Protein AF-A0A9E6W628-F1 (afdb_monomer)

Radius of gyration: 19.44 Å; Cα contacts (8 Å, |Δi|>4): 132; chains: 1; bounding box: 39×32×61 Å

Sequence (139 aa):
MAVALIAVSYHLQPGFYHWALGLFLYLLVLLVPYRIIPRLHVKGMKYLAEEKFELAFAEFEKSRLYFERNKNLDRFGFILLLNASPNNYRESSILNQAFIRLQQNKPEEARALCAFVLDTNPKSKIAHNGIAFIREEFR

Mean predicted aligned error: 8.56 Å

pLDDT: mean 83.72, std 12.39, range [52.66, 96.88]

Secondary structure (DSSP, 8-state):
-HHHHHHHHHHH--STTHHHHHHHHHHHHHHHHHHHHHHHHHHHHHHHHTT-HHHHHHHHHHHHHHHHHTHHHHHTHHHHS---SSS-HHHHHHHHHHHHHHHTT-HHHHHHHHHHHHHH-TT-HHHHHHHHHHHHH--

Structure (mmCIF, N/CA/C/O backbone):
data_AF-A0A9E6W628-F1
#
_entry.id   AF-A0A9E6W628-F1
#
loop_
_atom_site.group_PDB
_atom_site.id
_atom_site.type_symbol
_atom_site.label_atom_id
_atom_site.label_alt_id
_atom_site.label_comp_id
_atom_site.label_asym_id
_atom_site.label_entity_id
_atom_site.label_seq_id
_atom_site.pdbx_PDB_ins_code
_atom_site.Cartn_x
_atom_site.Cartn_y
_atom_site.Cartn_z
_atom_site.occupancy
_atom_site.B_iso_or_equiv
_atom_site.auth_seq_id
_atom_site.auth_comp_id
_atom_site.auth_asym_id
_atom_site.auth_atom_id
_atom_site.pdbx_PDB_model_num
ATOM 1 N N . MET A 1 1 ? 18.417 -12.599 -16.391 1.00 53.16 1 MET A N 1
ATOM 2 C CA . MET A 1 1 ? 17.222 -12.072 -17.095 1.00 53.16 1 MET A CA 1
ATOM 3 C C . MET A 1 1 ? 17.596 -11.224 -18.310 1.00 53.16 1 MET A C 1
ATOM 5 O O . MET A 1 1 ? 17.241 -11.619 -19.409 1.00 53.16 1 MET A O 1
ATOM 9 N N . ALA A 1 2 ? 18.370 -10.139 -18.155 1.00 52.66 2 ALA A N 1
ATOM 10 C CA . ALA A 1 2 ? 18.832 -9.314 -19.284 1.00 52.66 2 ALA A CA 1
ATOM 11 C C . ALA A 1 2 ? 19.631 -10.115 -20.335 1.00 52.66 2 ALA A C 1
ATOM 13 O O . ALA A 1 2 ? 19.361 -10.016 -21.524 1.00 52.66 2 ALA A O 1
ATOM 14 N N . VAL A 1 3 ? 20.525 -11.003 -19.886 1.00 57.78 3 VAL A N 1
ATOM 15 C CA . VAL A 1 3 ? 21.300 -11.901 -20.766 1.00 57.78 3 VAL A CA 1
ATOM 16 C C . VAL A 1 3 ? 20.401 -12.835 -21.586 1.00 57.78 3 VAL A C 1
ATOM 18 O O . VAL A 1 3 ? 20.695 -13.096 -22.743 1.00 57.78 3 VAL A O 1
ATOM 21 N N . ALA A 1 4 ? 19.275 -13.292 -21.027 1.00 60.47 4 ALA A N 1
ATOM 22 C CA . ALA A 1 4 ? 18.350 -14.189 -21.721 1.00 60.47 4 ALA A CA 1
ATOM 23 C C . ALA A 1 4 ? 17.542 -13.457 -22.804 1.00 60.47 4 ALA A C 1
ATOM 25 O O . ALA A 1 4 ? 17.357 -13.993 -23.888 1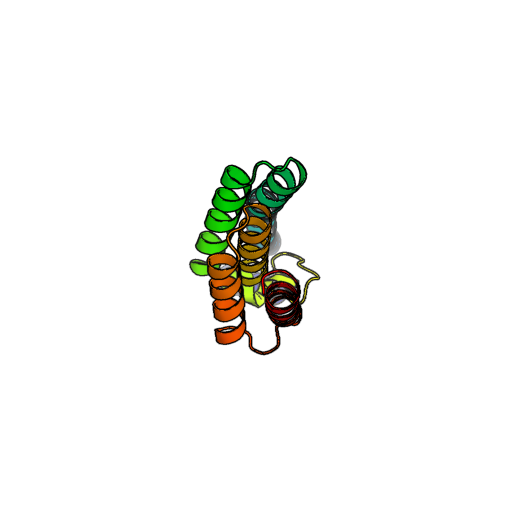.00 60.47 4 ALA A O 1
ATOM 26 N N . LEU A 1 5 ? 17.120 -12.212 -22.548 1.00 61.94 5 LEU A N 1
ATOM 27 C CA . LEU A 1 5 ? 16.452 -11.372 -23.551 1.00 61.94 5 LEU A CA 1
ATOM 28 C C . LEU A 1 5 ? 17.399 -10.971 -24.692 1.00 61.94 5 LEU A C 1
ATOM 30 O O . LEU A 1 5 ? 16.981 -10.948 -25.845 1.00 61.94 5 LEU A O 1
ATOM 34 N N . ILE A 1 6 ? 18.673 -10.717 -24.377 1.00 63.31 6 ILE A N 1
ATOM 35 C CA . ILE A 1 6 ? 19.725 -10.456 -25.372 1.00 63.31 6 ILE A CA 1
ATOM 36 C C . ILE A 1 6 ? 20.050 -11.731 -26.172 1.00 63.31 6 ILE A C 1
ATOM 38 O O . ILE A 1 6 ? 20.231 -11.664 -27.381 1.00 63.31 6 ILE A O 1
ATOM 42 N N . ALA A 1 7 ? 20.085 -12.903 -25.534 1.00 64.00 7 ALA A N 1
ATOM 43 C CA . ALA A 1 7 ? 20.333 -14.176 -26.216 1.00 64.00 7 ALA A CA 1
ATOM 44 C C . ALA A 1 7 ? 19.174 -14.586 -27.144 1.00 64.00 7 ALA A C 1
ATOM 46 O O . ALA A 1 7 ? 19.406 -15.057 -28.255 1.00 64.00 7 ALA A O 1
ATOM 47 N N . VAL A 1 8 ? 17.924 -14.363 -26.722 1.00 67.62 8 VAL A N 1
ATOM 48 C CA . VAL A 1 8 ? 16.734 -14.605 -27.554 1.00 67.62 8 VAL A CA 1
ATOM 49 C C . VAL A 1 8 ? 16.696 -13.644 -28.743 1.00 67.62 8 VAL A C 1
ATOM 51 O O . VAL A 1 8 ? 16.403 -14.078 -29.855 1.00 67.62 8 VAL A O 1
ATOM 54 N N . SER A 1 9 ? 17.046 -12.365 -28.553 1.00 62.38 9 SER A N 1
ATOM 55 C CA . SER A 1 9 ? 17.116 -11.415 -29.669 1.00 62.38 9 SER A CA 1
ATOM 56 C C . SER A 1 9 ? 18.221 -11.777 -30.666 1.00 62.38 9 SER A C 1
ATOM 58 O O . SER A 1 9 ? 17.990 -11.682 -31.867 1.00 62.38 9 SER A O 1
ATOM 60 N N . TYR A 1 10 ? 19.357 -12.302 -30.195 1.00 64.12 10 TYR A N 1
ATOM 61 C CA . TYR A 1 10 ? 20.426 -12.842 -31.046 1.00 64.12 10 TYR A CA 1
ATOM 62 C C . TYR A 1 10 ? 19.987 -14.026 -31.926 1.00 64.12 10 TYR A C 1
ATOM 64 O O . TYR A 1 10 ? 20.486 -14.170 -33.040 1.00 64.12 10 TYR A O 1
ATOM 72 N N . HIS A 1 11 ? 19.074 -14.878 -31.444 1.00 64.12 11 HIS A N 1
ATOM 73 C CA . HIS A 1 11 ? 18.607 -16.054 -32.190 1.00 64.12 11 HIS A CA 1
ATOM 74 C C . HIS A 1 11 ? 17.514 -15.752 -33.226 1.00 64.12 11 HIS A C 1
ATOM 76 O O . HIS A 1 11 ? 17.340 -16.536 -34.157 1.00 64.12 11 HIS A O 1
ATOM 82 N N . LEU A 1 12 ? 16.780 -14.643 -33.081 1.00 65.69 12 LEU A N 1
ATOM 83 C CA . LEU A 1 12 ? 15.660 -14.285 -33.959 1.00 65.69 12 LEU A CA 1
ATOM 84 C C . LEU A 1 12 ? 16.084 -13.492 -35.206 1.00 65.69 12 LEU A C 1
ATOM 86 O O . LEU A 1 12 ? 15.444 -13.649 -36.241 1.00 65.69 12 LEU A O 1
ATOM 90 N N . GLN A 1 13 ? 17.159 -12.697 -35.144 1.00 60.84 13 GLN A N 1
ATOM 91 C CA . GLN A 1 13 ? 17.784 -12.029 -36.295 1.00 60.84 13 GLN A CA 1
ATOM 92 C C . GLN A 1 13 ? 19.281 -11.773 -35.985 1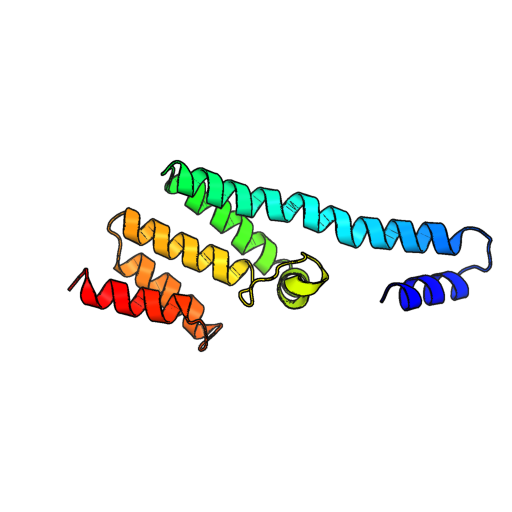.00 60.84 13 GLN A C 1
ATOM 94 O O . GLN A 1 13 ? 19.602 -11.259 -34.921 1.00 60.84 13 GLN A O 1
ATOM 99 N N . PRO A 1 14 ? 20.245 -12.098 -36.863 1.00 57.88 14 PRO A N 1
ATOM 100 C CA . PRO A 1 14 ? 21.654 -11.780 -36.638 1.00 57.88 14 PRO A CA 1
ATOM 101 C C . PRO A 1 14 ? 21.973 -10.411 -37.256 1.00 57.88 14 PRO A C 1
ATOM 103 O O . PRO A 1 14 ? 22.246 -10.293 -38.445 1.00 57.88 14 PRO A O 1
ATOM 106 N N . GLY A 1 15 ? 21.901 -9.347 -36.458 1.00 63.66 15 GLY A N 1
ATOM 107 C CA . GLY A 1 15 ? 22.137 -7.968 -36.910 1.00 63.66 15 GLY A CA 1
ATOM 108 C C . GLY A 1 15 ? 22.733 -7.067 -35.826 1.00 63.66 15 GLY A C 1
ATOM 109 O O . GLY A 1 15 ? 22.755 -7.408 -34.647 1.00 63.66 15 GLY A O 1
ATOM 110 N N . PHE A 1 16 ? 23.227 -5.889 -36.197 1.00 62.75 16 PHE A N 1
ATOM 111 C CA . PHE A 1 16 ? 24.038 -5.049 -35.302 1.00 62.75 16 PHE A CA 1
ATOM 112 C C . PHE A 1 16 ? 23.248 -4.362 -34.163 1.00 62.75 16 PHE A C 1
ATOM 114 O O . PHE A 1 16 ? 23.863 -3.743 -33.307 1.00 62.75 16 PHE A O 1
ATOM 121 N N . TYR A 1 17 ? 21.910 -4.475 -34.103 1.00 70.00 17 TYR A N 1
ATOM 122 C CA . TYR A 1 17 ? 21.044 -3.682 -33.202 1.00 70.00 17 TYR A CA 1
ATOM 123 C C . TYR A 1 17 ? 20.347 -4.468 -32.063 1.00 70.00 17 TYR A C 1
ATOM 125 O O . TYR A 1 17 ? 19.577 -3.893 -31.293 1.00 70.00 17 TYR A O 1
ATOM 133 N N . HIS A 1 18 ? 20.613 -5.769 -31.898 1.00 70.81 18 HIS A N 1
ATOM 134 C CA . HIS A 1 18 ? 19.897 -6.641 -30.940 1.00 70.81 18 HIS A CA 1
ATOM 135 C C . HIS A 1 18 ? 20.114 -6.279 -29.470 1.00 70.81 18 HIS A C 1
ATOM 137 O O . HIS A 1 18 ? 19.202 -6.411 -28.650 1.00 70.81 18 HIS A O 1
ATOM 143 N N . TRP A 1 19 ? 21.309 -5.791 -29.136 1.00 74.31 19 TRP A N 1
ATOM 144 C CA . TRP A 1 19 ? 21.628 -5.290 -27.802 1.00 74.31 19 TRP A CA 1
ATOM 145 C C . TRP A 1 19 ? 20.853 -4.005 -27.493 1.00 74.31 19 TRP A C 1
ATOM 147 O O . TRP A 1 19 ? 20.352 -3.860 -26.381 1.00 74.31 19 TRP A O 1
ATOM 157 N N . ALA A 1 20 ? 20.673 -3.118 -28.479 1.00 79.25 20 ALA A N 1
ATOM 158 C CA . ALA A 1 20 ? 19.898 -1.890 -28.326 1.00 79.25 20 ALA A CA 1
ATOM 159 C C . ALA A 1 20 ? 18.402 -2.189 -28.146 1.00 79.25 20 ALA A C 1
ATOM 161 O O . ALA A 1 20 ? 17.767 -1.606 -27.271 1.00 79.25 20 ALA A O 1
ATOM 162 N N . LEU A 1 21 ? 17.852 -3.147 -28.902 1.00 80.12 21 LEU A N 1
ATOM 163 C CA . LEU A 1 21 ? 16.462 -3.585 -28.743 1.00 80.12 21 LEU A CA 1
ATOM 164 C C . LEU A 1 21 ? 16.232 -4.281 -27.391 1.00 80.12 21 LEU A C 1
ATOM 166 O O . LEU A 1 21 ? 15.263 -3.978 -26.697 1.00 80.12 21 LEU A O 1
ATOM 170 N N . GLY A 1 22 ? 17.139 -5.177 -26.986 1.00 79.25 22 GLY A N 1
ATOM 171 C CA . GLY A 1 22 ? 17.081 -5.843 -25.682 1.00 79.25 22 GLY A CA 1
ATOM 172 C C . GLY A 1 22 ? 17.179 -4.852 -24.520 1.00 79.25 22 GLY A C 1
ATOM 173 O O . GLY A 1 22 ? 16.404 -4.943 -23.568 1.00 79.25 22 GLY A O 1
ATOM 174 N N . LEU A 1 23 ? 18.071 -3.860 -24.625 1.00 81.75 23 LEU A N 1
ATOM 175 C CA . LEU A 1 23 ? 18.192 -2.766 -23.662 1.00 81.75 23 LEU A CA 1
ATOM 176 C C . LEU A 1 23 ? 16.931 -1.895 -23.639 1.00 81.75 23 LEU A C 1
ATOM 178 O O . LEU A 1 23 ? 16.450 -1.562 -22.563 1.00 81.75 23 LEU A O 1
ATOM 182 N N . PHE A 1 24 ? 16.366 -1.560 -24.798 1.00 82.81 24 PHE A N 1
ATOM 183 C CA . PHE A 1 24 ? 15.144 -0.763 -24.897 1.00 82.81 24 PHE A CA 1
ATOM 184 C C . PHE A 1 24 ? 13.939 -1.469 -24.260 1.00 82.81 24 PHE A C 1
ATOM 186 O O . PHE A 1 24 ? 13.227 -0.866 -23.458 1.00 82.81 24 PHE A O 1
ATOM 193 N N . LEU A 1 25 ? 13.744 -2.760 -24.544 1.00 81.00 25 LEU A N 1
ATOM 194 C CA . LEU A 1 25 ? 12.694 -3.571 -23.920 1.00 81.00 25 LEU A CA 1
ATOM 195 C C . LEU A 1 25 ? 12.910 -3.711 -22.411 1.00 81.00 25 LEU A C 1
ATOM 197 O O . LEU A 1 25 ? 11.964 -3.581 -21.638 1.00 81.00 25 LEU A O 1
ATOM 201 N N . TYR A 1 26 ? 14.154 -3.916 -21.977 1.00 76.56 26 TYR A N 1
ATOM 202 C CA . TYR A 1 26 ? 14.507 -3.956 -20.560 1.00 76.56 26 TYR A CA 1
ATOM 203 C C . TYR A 1 26 ? 14.196 -2.632 -19.852 1.00 76.56 26 TYR A C 1
ATOM 205 O O . TYR A 1 26 ? 13.578 -2.622 -18.787 1.00 76.56 26 TYR A O 1
ATOM 213 N N . LEU A 1 27 ? 14.563 -1.509 -20.471 1.00 77.81 27 LEU A N 1
ATOM 214 C CA . LEU A 1 27 ? 14.264 -0.175 -19.966 1.00 77.81 27 LEU A CA 1
ATOM 215 C C . LEU A 1 27 ? 12.757 0.071 -19.907 1.00 77.81 27 LEU A C 1
ATOM 217 O O . LEU A 1 27 ? 12.291 0.601 -18.908 1.00 77.81 27 LEU A O 1
ATOM 221 N N . LEU A 1 28 ? 11.981 -0.353 -20.906 1.00 75.12 28 LEU A N 1
ATOM 222 C CA . LEU A 1 28 ? 10.517 -0.271 -20.870 1.00 75.12 28 LEU A CA 1
ATOM 223 C C . LEU A 1 28 ? 9.925 -1.065 -19.699 1.00 75.12 28 LEU A C 1
ATOM 225 O O . LEU A 1 28 ? 9.090 -0.538 -18.962 1.00 75.12 28 LEU A O 1
ATOM 229 N N . VAL A 1 29 ? 10.391 -2.299 -19.495 1.00 71.88 29 VAL A N 1
ATOM 230 C CA . VAL A 1 29 ? 9.940 -3.167 -18.397 1.00 71.88 29 VAL A CA 1
ATOM 231 C C . VAL A 1 29 ? 10.292 -2.583 -17.028 1.00 71.88 29 VAL A C 1
ATOM 233 O O . VAL A 1 29 ? 9.522 -2.766 -16.092 1.00 71.88 29 VAL A O 1
ATOM 236 N N . LEU A 1 30 ? 11.398 -1.848 -16.896 1.00 70.25 30 LEU A N 1
ATOM 237 C CA . LEU A 1 30 ? 11.768 -1.193 -15.638 1.00 70.25 30 LEU A CA 1
ATOM 238 C C . LEU A 1 30 ? 11.104 0.175 -15.434 1.00 70.25 30 LEU A C 1
ATOM 240 O O . LEU A 1 30 ? 10.622 0.480 -14.345 1.00 70.25 30 LEU A O 1
ATOM 244 N N . LEU A 1 31 ? 11.065 1.019 -16.463 1.00 71.06 31 LEU A N 1
ATOM 245 C CA . LEU A 1 31 ? 10.626 2.413 -16.350 1.00 71.06 31 LEU A CA 1
ATOM 246 C C . LEU A 1 31 ? 9.109 2.544 -16.239 1.00 71.06 31 LEU A C 1
ATOM 248 O O . LEU A 1 31 ? 8.633 3.440 -15.539 1.00 71.06 31 LEU A O 1
ATOM 252 N N . VAL A 1 32 ? 8.338 1.691 -16.919 1.00 68.62 32 VAL A N 1
ATOM 253 C CA . VAL A 1 32 ? 6.870 1.796 -16.916 1.00 68.62 32 VAL A CA 1
ATOM 254 C C . VAL A 1 32 ? 6.292 1.502 -15.525 1.00 68.62 32 VAL A C 1
ATOM 256 O O . VAL A 1 32 ? 5.567 2.360 -15.005 1.00 68.62 32 VAL A O 1
ATOM 259 N N . PRO A 1 33 ? 6.647 0.390 -14.849 1.00 64.12 33 PRO A N 1
ATOM 260 C CA . PRO A 1 33 ? 6.206 0.142 -13.480 1.00 64.12 33 PRO A CA 1
ATOM 261 C C . PRO A 1 33 ? 6.696 1.221 -12.513 1.00 64.12 33 PRO A C 1
ATOM 263 O O . PRO A 1 33 ? 5.914 1.725 -11.708 1.00 64.12 33 PRO A O 1
ATOM 266 N N . TYR A 1 34 ? 7.951 1.658 -12.658 1.00 65.19 34 TYR A N 1
ATOM 267 C CA . TYR A 1 34 ? 8.554 2.690 -11.814 1.00 65.19 34 TYR A CA 1
ATOM 268 C C . TYR A 1 34 ? 7.914 4.078 -11.979 1.00 65.19 34 TYR A C 1
ATOM 270 O O . TYR A 1 34 ? 8.004 4.919 -11.094 1.00 65.19 34 TYR A O 1
ATOM 278 N N . ARG A 1 35 ? 7.229 4.362 -13.091 1.00 66.25 35 ARG A N 1
ATOM 279 C CA . ARG A 1 35 ? 6.494 5.627 -13.273 1.00 66.25 35 ARG A CA 1
ATOM 280 C C . ARG A 1 35 ? 5.078 5.571 -12.706 1.00 66.25 35 ARG A C 1
ATOM 282 O O . ARG A 1 35 ? 4.569 6.605 -12.285 1.00 66.25 35 ARG A O 1
ATOM 289 N N . ILE A 1 36 ? 4.425 4.411 -12.722 1.00 67.38 36 ILE A N 1
ATOM 290 C CA . ILE A 1 36 ? 3.009 4.273 -12.341 1.00 67.38 36 ILE A CA 1
ATOM 291 C C . ILE A 1 36 ? 2.864 3.992 -10.839 1.00 67.38 36 ILE A C 1
ATOM 293 O O . ILE A 1 36 ? 1.998 4.563 -10.179 1.00 67.38 36 ILE A O 1
ATOM 297 N N . ILE A 1 37 ? 3.743 3.159 -10.284 1.00 66.38 37 ILE A N 1
ATOM 298 C CA . ILE A 1 37 ? 3.607 2.621 -8.926 1.00 66.38 37 ILE A CA 1
ATOM 299 C C . ILE A 1 37 ? 3.952 3.633 -7.840 1.00 66.38 37 ILE A C 1
ATOM 301 O O . ILE A 1 37 ? 3.120 3.826 -6.948 1.00 66.38 37 ILE A O 1
ATOM 305 N N . PRO A 1 38 ? 5.082 4.363 -7.931 1.00 65.44 38 PRO A N 1
ATOM 306 C CA . PRO A 1 38 ? 5.313 5.493 -7.053 1.00 65.44 38 PRO A CA 1
ATOM 307 C C . PRO A 1 38 ? 4.161 6.485 -7.149 1.00 65.44 38 PRO A C 1
ATOM 309 O O . PRO A 1 38 ? 3.705 6.968 -6.132 1.00 65.44 38 PRO A O 1
ATOM 312 N N . ARG A 1 39 ? 3.585 6.735 -8.331 1.00 77.38 39 ARG A N 1
ATOM 313 C CA . ARG A 1 39 ? 2.512 7.732 -8.443 1.00 77.38 39 ARG A CA 1
ATOM 314 C C . ARG A 1 39 ? 1.259 7.379 -7.650 1.00 77.38 39 ARG A C 1
ATOM 316 O O . ARG A 1 39 ? 0.772 8.254 -6.952 1.00 77.38 39 ARG A O 1
ATOM 323 N N . LEU A 1 40 ? 0.737 6.156 -7.733 1.00 81.38 40 LEU A N 1
ATOM 324 C CA . LEU A 1 40 ? -0.496 5.797 -7.013 1.00 81.38 40 LEU A CA 1
ATOM 325 C C . LEU A 1 40 ? -0.252 5.675 -5.505 1.00 81.38 40 LEU A C 1
ATOM 327 O O . LEU A 1 40 ? -0.925 6.328 -4.709 1.00 81.38 40 LEU A O 1
ATOM 331 N N . HIS A 1 41 ? 0.752 4.888 -5.109 1.00 85.62 41 HIS A N 1
ATOM 332 C CA . HIS A 1 41 ? 0.996 4.614 -3.695 1.00 85.62 41 HIS A CA 1
ATOM 333 C C . HIS A 1 41 ? 1.561 5.841 -2.961 1.00 85.62 41 HIS A C 1
ATOM 335 O O . HIS A 1 41 ? 1.092 6.160 -1.872 1.00 85.62 41 HIS A O 1
ATOM 341 N N . VAL A 1 42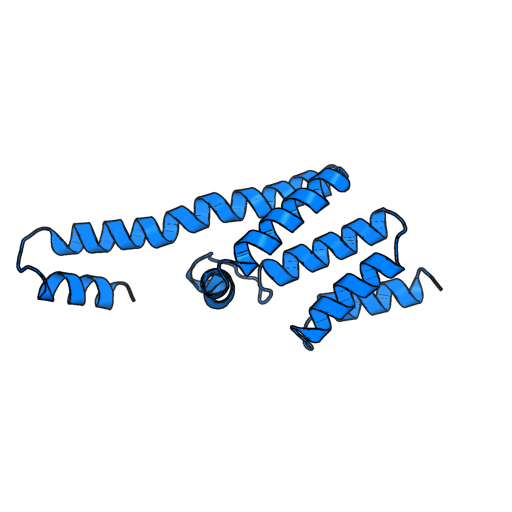 ? 2.490 6.601 -3.565 1.00 86.31 42 VAL A N 1
ATOM 342 C CA . VAL A 1 42 ? 3.014 7.846 -2.957 1.00 86.31 42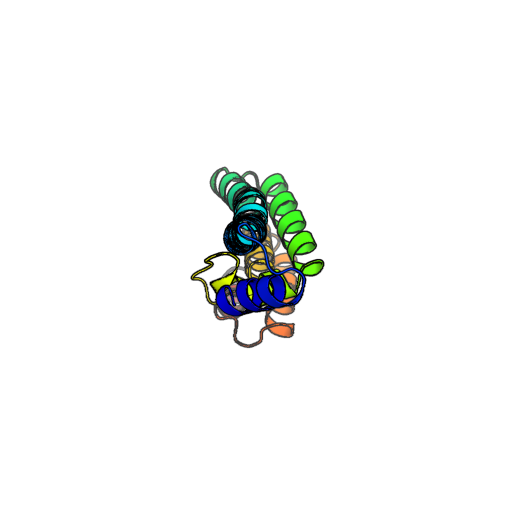 VAL A CA 1
ATOM 343 C C . VAL A 1 42 ? 1.932 8.913 -2.887 1.00 86.31 42 VAL A C 1
ATOM 345 O O . VAL A 1 42 ? 1.904 9.671 -1.925 1.00 86.31 42 VAL A O 1
ATOM 348 N N . LYS A 1 43 ? 1.007 8.978 -3.851 1.00 91.38 43 LYS A N 1
ATOM 349 C CA . LYS A 1 43 ? -0.122 9.913 -3.768 1.00 91.38 43 LYS A CA 1
ATOM 350 C C . LYS A 1 43 ? -1.074 9.547 -2.629 1.00 91.38 43 LYS A C 1
ATOM 352 O O . LYS A 1 43 ? -1.487 10.447 -1.905 1.00 91.38 43 LYS A O 1
ATOM 357 N N . GLY A 1 44 ? -1.345 8.257 -2.417 1.00 92.44 44 GLY A N 1
ATOM 358 C CA . GLY A 1 44 ? -2.054 7.773 -1.227 1.00 92.44 44 GLY A CA 1
ATOM 359 C C . GLY A 1 44 ? -1.345 8.173 0.070 1.00 92.44 44 GLY A C 1
ATOM 360 O O . GLY A 1 44 ? -1.965 8.775 0.940 1.00 92.44 44 GLY A O 1
ATOM 361 N N . MET A 1 45 ? -0.029 7.947 0.158 1.00 91.81 45 MET A N 1
ATOM 362 C CA . MET A 1 45 ? 0.786 8.362 1.311 1.00 91.81 45 MET A CA 1
ATOM 363 C C . MET A 1 45 ? 0.790 9.881 1.519 1.00 91.81 45 MET A C 1
ATOM 365 O O . MET A 1 45 ? 0.728 10.345 2.652 1.00 91.81 45 MET A O 1
ATOM 369 N N . LYS A 1 46 ? 0.829 10.665 0.437 1.00 93.88 46 LYS A N 1
ATOM 370 C CA . LYS A 1 46 ? 0.766 12.127 0.496 1.00 93.88 46 LYS A CA 1
ATOM 371 C C . LYS A 1 46 ? -0.582 12.596 1.038 1.00 93.88 46 LYS A C 1
ATOM 373 O O . LYS A 1 46 ? -0.610 13.421 1.939 1.00 93.88 46 LYS A O 1
ATOM 378 N N . TYR A 1 47 ? -1.690 12.056 0.531 1.00 95.75 47 TYR A N 1
ATOM 379 C CA . TYR A 1 47 ? -3.013 12.383 1.065 1.00 95.75 47 TYR A CA 1
ATOM 380 C C . TYR A 1 47 ? -3.193 11.917 2.506 1.00 95.75 47 TYR A C 1
ATOM 382 O O . TYR A 1 47 ? -3.839 12.619 3.272 1.00 95.75 47 TYR A O 1
ATOM 390 N N . LEU A 1 48 ? -2.602 10.781 2.881 1.00 93.94 48 LEU A N 1
ATOM 391 C CA . LEU A 1 48 ? -2.607 10.306 4.260 1.00 93.94 48 LEU A CA 1
ATOM 392 C C . LEU A 1 48 ? -1.869 11.280 5.189 1.00 93.94 48 LEU A C 1
ATOM 394 O O . LEU A 1 48 ? -2.393 11.616 6.242 1.00 93.94 48 LEU A O 1
ATOM 398 N N . ALA A 1 49 ? -0.698 11.771 4.774 1.00 93.12 49 ALA A N 1
ATOM 399 C CA . ALA A 1 49 ? 0.065 12.775 5.518 1.00 93.12 49 ALA A CA 1
ATOM 400 C C . ALA A 1 49 ? -0.639 14.143 5.590 1.00 93.12 49 ALA A C 1
ATOM 402 O O . ALA A 1 49 ? -0.418 14.899 6.525 1.00 93.12 49 ALA A O 1
ATOM 403 N N . GLU A 1 50 ? -1.487 14.458 4.608 1.00 95.94 50 GLU A N 1
ATOM 404 C CA . GLU A 1 50 ? -2.351 15.647 4.596 1.00 95.94 50 GLU A CA 1
ATOM 405 C C . GLU A 1 50 ? -3.710 15.409 5.290 1.00 95.94 50 GLU A C 1
ATOM 407 O O . GLU A 1 50 ? -4.603 16.243 5.154 1.00 95.94 50 GLU A O 1
ATOM 412 N N . GLU A 1 51 ? -3.905 14.262 5.957 1.00 94.00 51 GLU A N 1
ATOM 413 C CA . GLU A 1 51 ? -5.152 13.853 6.636 1.00 94.00 51 GLU A CA 1
ATOM 414 C C . GLU A 1 51 ? -6.399 13.829 5.729 1.00 94.00 51 GLU A C 1
ATOM 416 O O . GLU A 1 51 ? -7.550 13.807 6.166 1.00 94.00 51 GLU A O 1
ATOM 421 N N . LYS A 1 52 ? -6.192 13.760 4.413 1.00 96.19 52 LYS A N 1
ATOM 422 C CA . LYS A 1 52 ? -7.255 13.645 3.409 1.00 96.19 52 LYS A CA 1
ATOM 423 C C . LYS A 1 52 ? -7.674 12.187 3.265 1.00 96.19 52 LYS A C 1
ATOM 425 O O . LYS A 1 52 ? -7.454 11.567 2.224 1.00 96.19 52 LYS A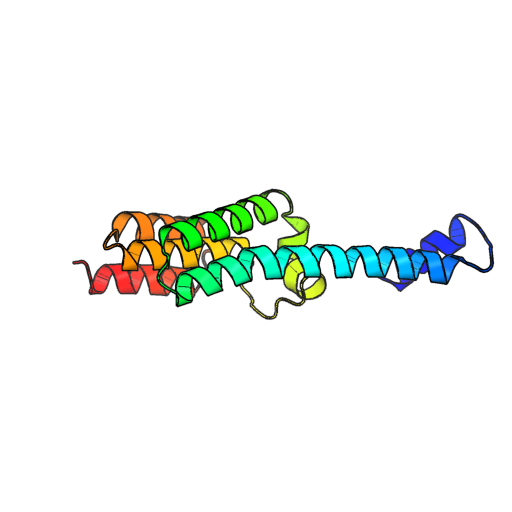 O 1
ATOM 430 N N . PHE A 1 53 ? -8.278 11.641 4.318 1.00 94.75 53 PHE A N 1
ATOM 431 C CA . PHE A 1 53 ? -8.559 10.211 4.473 1.00 94.75 53 PHE A CA 1
ATOM 432 C C . PHE A 1 53 ? -9.332 9.585 3.309 1.00 94.75 53 PHE A C 1
ATOM 434 O O . PHE A 1 53 ? -8.911 8.554 2.793 1.00 94.75 53 PHE A O 1
ATOM 441 N N . GLU A 1 54 ? -10.402 10.223 2.831 1.00 94.25 54 GLU A N 1
ATOM 442 C CA . GLU A 1 54 ? -11.197 9.699 1.708 1.00 94.25 54 GLU A CA 1
ATOM 443 C C . GLU A 1 54 ? -10.391 9.639 0.401 1.00 94.25 54 GLU A C 1
ATOM 445 O O . GLU A 1 54 ? -10.435 8.653 -0.339 1.00 94.25 54 GLU A O 1
ATOM 450 N N . LEU A 1 55 ? -9.581 10.669 0.134 1.00 94.88 55 LEU A N 1
ATOM 451 C CA . LEU A 1 55 ? -8.711 10.698 -1.041 1.00 94.88 55 LEU A CA 1
ATOM 452 C C . LEU A 1 55 ? -7.580 9.673 -0.918 1.00 94.88 55 LEU A C 1
ATOM 454 O O . LEU A 1 55 ? -7.263 8.991 -1.892 1.00 94.88 55 LEU A O 1
ATOM 458 N N . ALA A 1 56 ? -6.997 9.532 0.273 1.00 95.56 56 ALA A N 1
ATOM 459 C CA . ALA A 1 56 ? -5.981 8.527 0.552 1.00 95.56 56 ALA A CA 1
ATOM 460 C C . ALA A 1 56 ? -6.538 7.112 0.348 1.00 95.56 56 ALA A C 1
ATOM 462 O O . ALA A 1 56 ? -5.926 6.307 -0.355 1.00 95.56 56 ALA A O 1
ATOM 463 N N . PHE A 1 57 ? -7.732 6.832 0.879 1.00 94.75 57 PHE A N 1
ATOM 464 C CA . PHE A 1 57 ? -8.404 5.542 0.741 1.00 94.75 57 PHE A CA 1
ATOM 465 C C . PHE A 1 57 ? -8.647 5.195 -0.732 1.00 94.75 57 PHE A C 1
ATOM 467 O O . PHE A 1 57 ? -8.333 4.083 -1.163 1.00 94.75 57 PHE A O 1
ATOM 474 N N . ALA A 1 58 ? -9.133 6.158 -1.523 1.00 94.62 58 ALA A N 1
ATOM 475 C CA . ALA A 1 58 ? -9.363 5.980 -2.954 1.00 94.62 58 ALA A CA 1
ATOM 476 C C . ALA A 1 58 ? -8.067 5.721 -3.744 1.00 94.62 58 ALA A C 1
ATOM 478 O O . ALA A 1 58 ? -8.056 4.904 -4.665 1.00 94.62 58 ALA A O 1
ATOM 479 N N . GLU A 1 59 ? -6.958 6.388 -3.411 1.00 94.31 59 GLU A N 1
ATOM 480 C CA . GLU A 1 59 ? -5.669 6.131 -4.069 1.00 94.31 59 GLU A CA 1
ATOM 481 C C . GLU A 1 59 ? -5.063 4.778 -3.656 1.00 94.31 59 GLU A C 1
ATOM 483 O O . GLU A 1 59 ? -4.536 4.058 -4.511 1.00 94.31 59 GLU A O 1
ATOM 488 N N . PHE A 1 60 ? -5.206 4.366 -2.390 1.00 94.25 60 PHE A N 1
ATOM 489 C CA . PHE A 1 60 ? -4.818 3.018 -1.962 1.00 94.25 60 PHE A CA 1
ATOM 490 C C . PHE A 1 60 ? -5.678 1.931 -2.611 1.00 94.25 60 PHE A C 1
ATOM 492 O O . PHE A 1 60 ? -5.148 0.882 -2.970 1.00 94.25 60 PHE A O 1
ATOM 499 N N . GLU A 1 61 ? -6.959 2.195 -2.866 1.00 93.38 61 GLU A N 1
ATOM 500 C CA . GLU A 1 61 ? -7.829 1.269 -3.592 1.00 93.38 61 GLU A CA 1
ATOM 501 C C . GLU A 1 61 ? -7.391 1.100 -5.053 1.00 93.38 61 GLU A C 1
ATOM 503 O O . GLU A 1 61 ? -7.277 -0.021 -5.551 1.00 93.38 61 GLU A O 1
ATOM 508 N N . LYS A 1 62 ? -7.041 2.196 -5.738 1.00 92.62 62 LYS A N 1
ATOM 509 C CA . LYS A 1 62 ? -6.464 2.132 -7.093 1.00 92.62 62 LYS A CA 1
ATOM 510 C C . LYS A 1 62 ? -5.155 1.344 -7.109 1.00 92.62 62 LYS A C 1
ATOM 512 O O . LYS A 1 62 ? -4.943 0.532 -8.010 1.00 92.62 62 LYS A O 1
ATOM 517 N N . SER A 1 63 ? -4.294 1.568 -6.113 1.00 90.69 63 SER A N 1
ATOM 518 C CA . SER A 1 63 ? -3.052 0.812 -5.921 1.00 90.69 63 SER A CA 1
ATOM 519 C C . SER A 1 63 ? -3.346 -0.686 -5.750 1.00 90.69 63 SER A C 1
ATOM 521 O O . SER A 1 63 ? -2.813 -1.507 -6.498 1.00 90.69 63 SER A O 1
ATOM 523 N N . ARG A 1 64 ? -4.275 -1.047 -4.855 1.00 91.06 64 ARG A N 1
ATOM 524 C CA . ARG A 1 64 ? -4.719 -2.429 -4.609 1.00 91.06 64 ARG A CA 1
ATOM 525 C C . ARG A 1 64 ? -5.217 -3.107 -5.889 1.00 91.06 64 ARG A C 1
ATOM 527 O O . ARG A 1 64 ? -4.711 -4.170 -6.243 1.00 91.06 64 ARG A O 1
ATOM 534 N N . LEU A 1 65 ? -6.145 -2.476 -6.612 1.00 91.00 65 LEU A N 1
ATOM 535 C CA . LEU A 1 65 ? -6.729 -3.012 -7.849 1.00 91.00 65 LEU A CA 1
ATOM 536 C C . LEU A 1 65 ? -5.688 -3.194 -8.960 1.00 91.00 65 LEU A C 1
ATOM 538 O O . LEU A 1 65 ? -5.740 -4.167 -9.716 1.00 91.00 65 LEU A O 1
ATOM 542 N N . TYR A 1 66 ? -4.725 -2.277 -9.065 1.00 88.75 66 TYR A N 1
ATOM 543 C CA . TYR A 1 66 ? -3.646 -2.392 -10.040 1.00 88.75 66 TYR A CA 1
ATOM 544 C C . TYR A 1 66 ? -2.774 -3.625 -9.773 1.00 88.75 66 TYR A C 1
ATOM 546 O O . TYR A 1 66 ? -2.516 -4.403 -10.694 1.00 88.75 66 TYR A O 1
ATOM 554 N N . PHE A 1 67 ? -2.356 -3.846 -8.525 1.00 86.81 67 PHE A N 1
ATOM 555 C CA . PHE A 1 67 ? -1.533 -5.005 -8.160 1.00 86.81 67 PHE A CA 1
ATOM 556 C C . PHE A 1 67 ? -2.310 -6.318 -8.137 1.00 86.81 67 PHE A C 1
ATOM 558 O O . PHE A 1 67 ? -1.751 -7.376 -8.421 1.00 86.81 67 PHE A O 1
ATOM 565 N N . GLU A 1 68 ? -3.617 -6.260 -7.901 1.00 88.06 68 GLU A N 1
ATOM 566 C CA . GLU A 1 68 ? -4.497 -7.415 -8.036 1.00 88.06 68 GLU A CA 1
ATOM 567 C C . GLU A 1 68 ? -4.610 -7.894 -9.491 1.00 88.06 68 GLU A C 1
ATOM 569 O O . GLU A 1 68 ? -4.586 -9.101 -9.741 1.00 88.06 68 GLU A O 1
ATOM 574 N N . ARG A 1 69 ? -4.648 -6.966 -10.457 1.00 87.25 69 ARG A N 1
ATOM 575 C CA . ARG A 1 69 ? -4.578 -7.286 -11.895 1.00 87.25 69 ARG A CA 1
ATOM 576 C C . ARG A 1 69 ? -3.176 -7.717 -12.331 1.00 87.25 69 ARG A C 1
ATOM 578 O O . ARG A 1 69 ? -3.042 -8.534 -13.235 1.00 87.25 69 ARG A O 1
ATOM 585 N N . ASN A 1 70 ? -2.137 -7.213 -11.667 1.00 84.19 70 ASN A N 1
ATOM 586 C CA . ASN A 1 70 ? -0.733 -7.444 -12.010 1.00 84.19 70 ASN A CA 1
ATOM 587 C C . ASN A 1 70 ? 0.006 -8.251 -10.927 1.00 84.19 70 ASN A C 1
ATOM 589 O O . ASN A 1 70 ? 1.077 -7.853 -10.470 1.00 84.19 70 ASN A O 1
ATOM 593 N N . LYS A 1 71 ? -0.534 -9.412 -10.527 1.00 83.44 71 LYS A N 1
ATOM 594 C CA . LYS A 1 71 ? 0.002 -10.217 -9.405 1.00 83.44 71 LYS A CA 1
ATOM 595 C C . LYS A 1 71 ? 1.487 -10.560 -9.543 1.00 83.44 71 LYS A C 1
ATOM 597 O O . LYS A 1 71 ? 2.208 -10.573 -8.552 1.00 83.44 71 LYS A O 1
ATOM 602 N N . ASN A 1 72 ? 1.955 -10.817 -10.766 1.00 80.81 72 ASN A N 1
ATOM 603 C CA . ASN A 1 72 ? 3.366 -11.120 -11.027 1.00 80.81 72 ASN A CA 1
ATOM 604 C C . ASN A 1 72 ? 4.273 -9.918 -10.740 1.00 80.81 72 ASN A C 1
ATOM 606 O O . ASN A 1 72 ? 5.374 -10.091 -10.229 1.00 80.81 72 ASN A O 1
ATOM 610 N N . LEU A 1 73 ? 3.796 -8.706 -11.029 1.00 79.62 73 LEU A N 1
ATOM 611 C CA . LEU A 1 73 ? 4.546 -7.481 -10.780 1.00 79.62 73 LEU A CA 1
ATOM 612 C C . LEU A 1 73 ? 4.733 -7.239 -9.281 1.00 79.62 73 LEU A C 1
ATOM 614 O O . LEU A 1 73 ? 5.823 -6.873 -8.859 1.00 79.62 73 LEU A O 1
ATOM 618 N N . ASP A 1 74 ? 3.694 -7.501 -8.486 1.00 80.19 74 ASP A N 1
ATOM 619 C CA . ASP A 1 74 ? 3.756 -7.379 -7.027 1.00 80.19 74 ASP A CA 1
ATOM 620 C C . ASP A 1 74 ? 4.593 -8.509 -6.399 1.00 80.19 74 ASP A C 1
ATOM 622 O O . ASP A 1 74 ? 5.448 -8.271 -5.548 1.00 80.19 74 ASP A O 1
ATOM 626 N N . ARG A 1 75 ? 4.431 -9.749 -6.890 1.00 81.38 75 ARG A N 1
ATOM 627 C CA . ARG A 1 75 ? 5.198 -10.923 -6.434 1.00 81.38 75 ARG A CA 1
ATOM 628 C C . ARG A 1 75 ? 6.702 -10.756 -6.646 1.00 81.38 75 ARG A C 1
ATOM 630 O O . ARG A 1 75 ? 7.486 -11.162 -5.795 1.00 81.38 75 ARG A O 1
ATOM 637 N N . PHE A 1 76 ? 7.102 -10.173 -7.773 1.00 76.81 76 PHE A N 1
ATOM 638 C CA . PHE A 1 76 ? 8.499 -9.861 -8.073 1.00 76.81 76 PHE A CA 1
ATOM 639 C C . PHE A 1 76 ? 8.835 -8.393 -7.782 1.00 76.81 76 PHE A C 1
ATOM 641 O O . PHE A 1 76 ? 9.812 -7.872 -8.321 1.00 76.81 76 PHE A O 1
ATOM 648 N N . GLY A 1 77 ? 8.060 -7.730 -6.915 1.00 75.38 77 GLY A N 1
ATOM 649 C CA . GLY A 1 77 ? 8.187 -6.305 -6.612 1.00 75.38 77 GLY A CA 1
ATOM 650 C C . GLY A 1 77 ? 9.564 -5.904 -6.086 1.00 75.38 77 GLY A C 1
ATOM 651 O O . GLY A 1 77 ? 10.047 -4.821 -6.401 1.00 75.38 77 GLY A O 1
ATOM 652 N N . PHE A 1 78 ? 10.256 -6.803 -5.386 1.00 74.50 78 PHE A N 1
ATOM 653 C CA . PHE A 1 78 ? 11.644 -6.580 -4.971 1.00 74.50 78 PHE A CA 1
ATOM 654 C C . PHE A 1 78 ? 12.579 -6.303 -6.162 1.00 74.50 78 PHE A C 1
ATOM 656 O O . PHE A 1 78 ? 13.406 -5.399 -6.111 1.00 74.50 78 PHE A O 1
ATOM 663 N N . ILE A 1 79 ? 12.413 -7.044 -7.263 1.00 71.62 79 ILE A N 1
ATOM 664 C CA . ILE A 1 79 ? 13.263 -6.939 -8.458 1.00 71.62 79 ILE A CA 1
ATOM 665 C C . ILE A 1 79 ? 12.710 -5.891 -9.428 1.00 71.62 79 ILE A C 1
ATOM 667 O O . ILE A 1 79 ? 13.461 -5.088 -9.971 1.00 71.62 79 ILE A O 1
ATOM 671 N N . LEU A 1 80 ? 11.397 -5.913 -9.671 1.00 73.44 80 LEU A N 1
ATOM 672 C CA . LEU A 1 80 ? 10.760 -5.109 -10.716 1.00 73.44 80 LEU A CA 1
ATOM 673 C C . LEU A 1 80 ? 10.422 -3.689 -10.259 1.00 73.44 80 LEU A C 1
ATOM 675 O O . LEU A 1 80 ? 10.353 -2.784 -11.085 1.00 73.44 80 LEU A O 1
ATOM 679 N N . LEU A 1 81 ? 10.187 -3.498 -8.960 1.00 73.81 81 LEU A N 1
ATOM 680 C CA . LEU A 1 81 ? 9.739 -2.228 -8.376 1.00 73.81 81 LEU A CA 1
ATOM 681 C C . LEU A 1 81 ? 10.760 -1.639 -7.412 1.00 73.81 81 LEU A C 1
ATOM 683 O O . LEU A 1 81 ? 10.520 -0.563 -6.871 1.00 73.81 81 LEU A O 1
ATOM 687 N N . LEU A 1 82 ? 11.874 -2.346 -7.193 1.00 71.38 82 LEU A N 1
ATOM 688 C CA . LEU A 1 82 ? 12.898 -1.998 -6.210 1.00 71.38 82 LEU A CA 1
ATOM 689 C C . LEU A 1 82 ? 12.301 -1.786 -4.809 1.00 71.38 82 LEU A C 1
ATOM 691 O O . LEU A 1 82 ? 12.794 -0.980 -4.020 1.00 71.38 82 LEU A O 1
ATOM 695 N N . ASN A 1 83 ? 11.212 -2.497 -4.501 1.00 72.31 83 ASN A N 1
ATOM 696 C CA . ASN A 1 83 ? 10.575 -2.418 -3.197 1.00 72.31 83 ASN A CA 1
ATOM 697 C C . ASN A 1 83 ? 11.415 -3.197 -2.182 1.00 72.31 83 ASN A C 1
ATOM 699 O O . ASN A 1 83 ? 11.466 -4.423 -2.229 1.00 72.31 83 ASN A O 1
ATOM 703 N N . ALA A 1 84 ? 12.057 -2.482 -1.260 1.00 69.12 84 ALA A N 1
ATOM 704 C CA . ALA A 1 84 ? 12.853 -3.079 -0.191 1.00 69.12 84 ALA A CA 1
ATOM 705 C C . ALA A 1 84 ? 11.997 -3.673 0.946 1.00 69.12 84 ALA A C 1
ATOM 707 O O . ALA A 1 84 ? 12.527 -4.371 1.810 1.00 69.12 84 ALA A O 1
ATOM 708 N N . SER A 1 85 ? 10.688 -3.395 0.972 1.00 75.00 85 SER A N 1
ATOM 709 C CA . SER A 1 85 ? 9.786 -3.945 1.981 1.00 75.00 85 SER A CA 1
ATOM 710 C C . SER A 1 85 ? 9.501 -5.426 1.710 1.00 75.00 85 SER A C 1
ATOM 712 O O . SER A 1 85 ? 9.230 -5.793 0.564 1.00 75.00 85 SER A O 1
ATOM 714 N N . PRO A 1 86 ? 9.478 -6.282 2.748 1.00 71.56 86 PRO A N 1
ATOM 715 C CA . PRO A 1 86 ? 9.011 -7.660 2.611 1.00 71.56 86 PRO A CA 1
ATOM 716 C C . PRO A 1 86 ? 7.510 -7.740 2.287 1.00 71.56 86 PRO A C 1
ATOM 718 O O . PRO A 1 86 ? 7.037 -8.787 1.845 1.00 71.56 86 PRO A O 1
ATOM 721 N N . ASN A 1 87 ? 6.764 -6.649 2.491 1.00 77.19 87 ASN A N 1
ATOM 722 C CA . ASN A 1 87 ? 5.342 -6.587 2.190 1.00 77.19 87 ASN A CA 1
ATOM 723 C C . ASN A 1 87 ? 5.127 -6.203 0.726 1.00 77.19 87 ASN A C 1
ATOM 725 O O . ASN A 1 87 ? 5.702 -5.234 0.217 1.00 77.19 87 ASN A O 1
ATOM 729 N N . ASN A 1 88 ? 4.233 -6.937 0.074 1.00 84.75 88 ASN A N 1
ATOM 730 C CA . ASN A 1 88 ? 3.757 -6.591 -1.257 1.00 84.75 88 ASN A CA 1
ATOM 731 C C . ASN A 1 88 ? 2.898 -5.308 -1.204 1.00 84.75 88 ASN A C 1
ATOM 733 O O . ASN A 1 88 ? 2.340 -4.944 -0.162 1.00 84.75 88 ASN A O 1
ATOM 737 N N . TYR A 1 89 ? 2.813 -4.574 -2.313 1.00 87.00 89 TYR A N 1
ATOM 738 C CA . TYR A 1 89 ? 2.105 -3.293 -2.347 1.00 87.00 89 TYR A CA 1
ATOM 739 C C . TYR A 1 89 ? 0.605 -3.455 -2.130 1.00 87.00 89 TYR A C 1
ATOM 741 O O . TYR A 1 89 ? -0.030 -2.538 -1.602 1.00 87.00 89 TYR A O 1
ATOM 749 N N . ARG A 1 90 ? 0.028 -4.602 -2.504 1.00 89.50 90 ARG A N 1
ATOM 750 C CA . ARG A 1 90 ? -1.373 -4.914 -2.215 1.00 89.50 90 ARG A CA 1
ATOM 751 C C . ARG A 1 90 ? -1.629 -4.969 -0.708 1.00 89.50 90 ARG A C 1
ATOM 753 O O . ARG A 1 90 ? -2.526 -4.286 -0.227 1.00 89.50 90 ARG A O 1
ATOM 760 N N . GLU A 1 91 ? -0.812 -5.717 0.025 1.00 91.62 91 GLU A N 1
ATOM 761 C CA . GLU A 1 91 ? -0.850 -5.823 1.485 1.00 91.62 91 GLU A CA 1
ATOM 762 C C . GLU A 1 91 ? -0.639 -4.456 2.135 1.00 91.62 91 GLU A C 1
ATOM 764 O O . GLU A 1 91 ? -1.452 -4.036 2.953 1.00 91.62 91 GLU A O 1
ATOM 769 N N . SER A 1 92 ? 0.386 -3.716 1.703 1.00 91.69 92 SER A N 1
ATOM 770 C CA . SER A 1 92 ? 0.652 -2.360 2.196 1.00 91.69 92 SER A CA 1
ATOM 771 C C . SER A 1 92 ? -0.543 -1.419 1.978 1.00 91.69 92 SER A C 1
ATOM 773 O O . SER A 1 92 ? -0.934 -0.678 2.876 1.00 91.69 92 SER A O 1
ATOM 775 N N . SER A 1 93 ? -1.181 -1.479 0.803 1.00 93.75 93 SER A N 1
ATOM 776 C CA . SER A 1 93 ? -2.350 -0.645 0.487 1.00 93.75 93 SER A CA 1
ATOM 777 C C . SER A 1 93 ? -3.544 -0.968 1.394 1.00 93.75 93 SER A C 1
ATOM 779 O O . SER A 1 93 ? -4.199 -0.047 1.871 1.00 93.75 93 SER A O 1
ATOM 781 N N . ILE A 1 94 ? -3.794 -2.249 1.683 1.00 95.25 94 ILE A N 1
ATOM 782 C CA . ILE A 1 94 ? -4.891 -2.684 2.565 1.00 95.25 94 ILE A CA 1
ATOM 783 C C . ILE A 1 94 ? -4.618 -2.297 4.022 1.00 95.25 94 ILE A C 1
ATOM 785 O O . ILE A 1 94 ? -5.514 -1.825 4.716 1.00 95.25 94 ILE A O 1
ATOM 789 N N . LEU A 1 95 ? -3.378 -2.444 4.491 1.00 95.75 95 LEU A N 1
ATOM 790 C CA . LEU A 1 95 ? -2.994 -2.041 5.846 1.00 95.75 95 LEU A CA 1
ATOM 791 C C . LEU A 1 95 ? -3.092 -0.524 6.040 1.00 95.75 95 LEU A C 1
ATOM 793 O O . LEU A 1 95 ? -3.572 -0.067 7.074 1.00 95.75 95 LEU A O 1
ATOM 797 N N . ASN A 1 96 ? -2.720 0.262 5.029 1.00 95.81 96 ASN A N 1
ATOM 798 C CA . ASN A 1 96 ? -2.909 1.710 5.064 1.00 95.81 96 ASN A CA 1
ATOM 799 C C . ASN A 1 96 ? -4.395 2.096 5.037 1.00 95.81 96 ASN A C 1
ATOM 801 O O . ASN A 1 96 ? -4.797 3.022 5.736 1.00 95.81 96 ASN A O 1
ATOM 805 N N . GLN A 1 97 ? -5.231 1.374 4.284 1.00 96.56 97 GLN A N 1
ATOM 806 C CA . GLN A 1 97 ? -6.686 1.527 4.361 1.00 96.56 97 GLN A CA 1
ATOM 807 C C . GLN A 1 97 ? -7.210 1.204 5.768 1.00 96.56 97 GLN A C 1
ATOM 809 O O . GLN A 1 97 ? -8.025 1.961 6.288 1.00 96.56 97 GLN A O 1
ATOM 814 N N . ALA A 1 98 ? -6.722 0.138 6.411 1.00 96.56 98 ALA A N 1
ATOM 815 C CA . ALA A 1 98 ? -7.093 -0.207 7.784 1.00 96.56 98 ALA A CA 1
ATOM 816 C C . ALA A 1 98 ? -6.710 0.910 8.763 1.00 96.56 98 ALA A C 1
ATOM 818 O O . ALA A 1 98 ? -7.540 1.338 9.561 1.00 96.56 98 ALA A O 1
ATOM 819 N N . PHE A 1 99 ? -5.495 1.450 8.640 1.00 95.62 99 PHE A N 1
ATOM 820 C CA . PHE A 1 99 ? -5.053 2.602 9.421 1.00 95.62 99 PHE A CA 1
ATOM 821 C C . PHE A 1 99 ? -5.959 3.823 9.215 1.00 95.62 99 PHE A C 1
ATOM 823 O O . PHE A 1 99 ? -6.375 4.442 10.190 1.00 95.62 99 PHE A O 1
ATOM 830 N N . ILE A 1 100 ? -6.344 4.131 7.971 1.00 96.56 100 ILE A N 1
ATOM 831 C CA . ILE A 1 100 ? -7.304 5.208 7.682 1.00 96.56 100 ILE A CA 1
ATOM 832 C C . ILE A 1 100 ? -8.639 4.968 8.398 1.00 96.56 100 ILE A C 1
ATOM 834 O O . ILE A 1 100 ? -9.191 5.896 8.983 1.00 96.56 100 ILE A O 1
ATOM 838 N N . ARG A 1 101 ? -9.161 3.735 8.395 1.00 96.12 101 ARG A N 1
ATOM 839 C CA . ARG A 1 101 ? -10.417 3.413 9.093 1.00 96.12 101 ARG A CA 1
ATOM 840 C C . ARG A 1 101 ? -10.312 3.611 10.603 1.00 96.12 101 ARG A C 1
ATOM 842 O O . ARG A 1 101 ? -11.283 4.063 11.204 1.00 96.12 101 ARG A O 1
ATOM 849 N N . LEU A 1 102 ? -9.142 3.382 11.200 1.00 94.56 102 LEU A N 1
ATOM 850 C CA . LEU A 1 102 ? -8.900 3.727 12.605 1.00 94.56 102 LEU A CA 1
ATOM 851 C C . LEU A 1 102 ? -8.939 5.233 12.849 1.00 94.56 102 LEU A C 1
ATOM 853 O O . LEU A 1 102 ? -9.615 5.666 13.775 1.00 94.56 102 LEU A O 1
ATOM 857 N N . GLN A 1 103 ? -8.310 6.032 11.983 1.00 93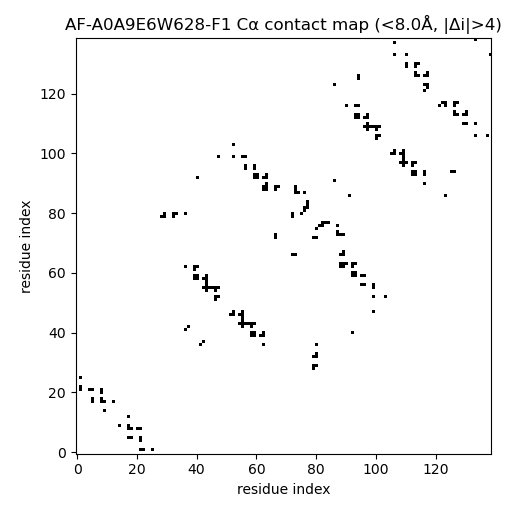.44 103 GLN A N 1
ATOM 858 C CA . GLN A 1 103 ? -8.374 7.498 12.079 1.00 93.44 103 GLN A CA 1
ATOM 859 C C . GLN A 1 103 ? -9.807 8.039 11.933 1.00 93.44 103 GLN A C 1
ATOM 861 O O . GLN A 1 103 ? -10.146 9.082 12.479 1.00 93.44 103 GLN A O 1
ATOM 866 N N . GLN A 1 104 ? -10.674 7.306 11.232 1.00 93.75 104 GLN A N 1
ATOM 867 C CA . GLN A 1 104 ? -12.098 7.619 11.086 1.00 93.75 104 GLN A CA 1
ATOM 868 C C . GLN A 1 104 ? -12.988 7.045 12.202 1.00 93.75 104 GLN A C 1
ATOM 870 O O . GLN A 1 104 ? -14.211 7.101 12.079 1.00 93.75 104 GLN A O 1
ATOM 875 N N . ASN A 1 105 ? -12.406 6.475 13.261 1.00 93.81 105 ASN A N 1
ATOM 876 C CA . ASN A 1 105 ? -13.124 5.828 14.360 1.00 93.81 105 ASN A CA 1
ATOM 877 C C . ASN A 1 105 ? -14.043 4.671 13.904 1.00 93.81 105 ASN A C 1
ATOM 879 O O . ASN A 1 105 ? -15.156 4.491 14.397 1.00 93.81 105 ASN A O 1
ATOM 883 N N . LYS A 1 106 ? -13.577 3.885 12.923 1.00 95.44 106 LYS A N 1
ATOM 884 C CA . LYS A 1 106 ? -14.256 2.700 12.366 1.00 95.44 106 LYS A CA 1
ATOM 885 C C . LYS A 1 106 ? -13.436 1.425 12.637 1.00 95.44 106 LYS A C 1
ATOM 887 O O . LYS A 1 106 ? -12.910 0.820 11.695 1.00 95.44 106 LYS A O 1
ATOM 892 N N . PRO A 1 107 ? -13.291 1.001 13.907 1.00 95.56 107 PRO A N 1
ATOM 893 C CA . PRO A 1 107 ? -12.401 -0.099 14.287 1.00 95.56 107 PRO A CA 1
ATOM 894 C C . PRO A 1 107 ? -12.815 -1.456 13.704 1.00 95.56 107 PRO A C 1
ATOM 896 O O . PRO A 1 107 ? -11.946 -2.247 13.344 1.00 95.56 107 PRO A O 1
ATOM 899 N N . GLU A 1 108 ? -14.113 -1.717 13.533 1.00 95.19 108 GLU A N 1
ATOM 900 C CA . GLU A 1 108 ? -14.597 -2.970 12.934 1.00 95.19 108 GLU A CA 1
ATOM 901 C C . GLU A 1 108 ? -14.194 -3.103 11.457 1.00 95.19 108 GLU A C 1
ATOM 903 O O . GLU A 1 108 ? -13.711 -4.153 11.027 1.00 95.19 108 GLU A O 1
ATOM 908 N N . GLU A 1 109 ? -14.295 -2.017 10.681 1.00 96.06 109 GLU A N 1
ATOM 909 C CA . GLU A 1 109 ? -13.835 -1.997 9.286 1.00 96.06 109 GLU A CA 1
ATOM 910 C C . GLU A 1 109 ? -12.313 -2.182 9.203 1.00 96.06 109 GLU A C 1
ATOM 912 O O . GLU A 1 109 ? -11.817 -2.953 8.378 1.00 96.06 109 GLU A O 1
ATOM 917 N N . ALA A 1 110 ? -11.560 -1.517 10.085 1.00 96.50 110 ALA A N 1
ATOM 918 C CA . ALA A 1 110 ? -10.112 -1.682 10.164 1.00 96.50 110 ALA A CA 1
ATOM 919 C C . ALA A 1 110 ? -9.719 -3.128 10.504 1.00 96.50 110 ALA A C 1
ATOM 921 O O . ALA A 1 110 ? -8.823 -3.703 9.881 1.00 96.50 110 ALA A O 1
ATOM 922 N N . ARG A 1 111 ? -10.420 -3.746 11.461 1.00 96.25 111 ARG A N 1
ATOM 923 C CA . ARG A 1 111 ? -10.190 -5.130 11.876 1.00 96.25 111 ARG A CA 1
ATOM 924 C C . ARG A 1 111 ? -10.470 -6.109 10.744 1.00 96.25 111 ARG A C 1
ATOM 926 O O . ARG A 1 111 ? -9.674 -7.025 10.547 1.00 96.25 111 ARG A O 1
ATOM 933 N N . ALA A 1 112 ? -11.548 -5.906 9.988 1.00 96.88 112 ALA A N 1
ATOM 934 C CA . ALA A 1 112 ? -11.875 -6.727 8.826 1.00 96.88 112 ALA A CA 1
ATOM 935 C C . ALA A 1 112 ? -10.766 -6.674 7.760 1.00 96.88 112 ALA A C 1
ATOM 937 O O . ALA A 1 112 ? -10.366 -7.712 7.232 1.00 96.88 112 ALA A O 1
ATOM 938 N N . LEU A 1 113 ? -10.206 -5.489 7.498 1.00 96.75 113 LEU A N 1
ATOM 939 C CA . LEU A 1 113 ? -9.091 -5.320 6.561 1.00 96.75 113 LEU A CA 1
ATOM 940 C C . LEU A 1 113 ? -7.810 -6.013 7.055 1.00 96.75 113 LEU A C 1
ATOM 942 O O . LEU A 1 113 ? -7.160 -6.721 6.285 1.00 96.75 113 LEU A O 1
ATOM 946 N N . CYS A 1 114 ? -7.463 -5.879 8.338 1.00 96.25 114 CYS A N 1
ATOM 947 C CA . CYS A 1 114 ? -6.324 -6.597 8.921 1.00 96.25 114 CYS A CA 1
ATOM 948 C C . CYS A 1 114 ? -6.524 -8.121 8.891 1.00 96.25 114 CYS A C 1
ATOM 950 O O . CYS A 1 114 ? -5.590 -8.858 8.579 1.00 96.25 114 CYS A O 1
ATOM 952 N N . ALA A 1 115 ? -7.737 -8.604 9.168 1.00 95.94 115 ALA A N 1
ATOM 953 C CA . ALA A 1 115 ? -8.067 -10.025 9.093 1.00 95.94 115 ALA A CA 1
ATOM 954 C C . ALA A 1 115 ? -7.939 -10.563 7.659 1.00 95.94 115 ALA A C 1
ATOM 956 O O . ALA A 1 115 ? -7.366 -11.630 7.458 1.00 95.94 115 ALA A O 1
ATOM 957 N N . PHE A 1 116 ? -8.380 -9.794 6.659 1.00 95.56 116 PHE A N 1
ATOM 958 C CA . PHE A 1 116 ? -8.190 -10.134 5.247 1.00 95.56 116 PHE A CA 1
ATOM 959 C C . PHE A 1 116 ? -6.703 -10.249 4.867 1.00 95.56 116 P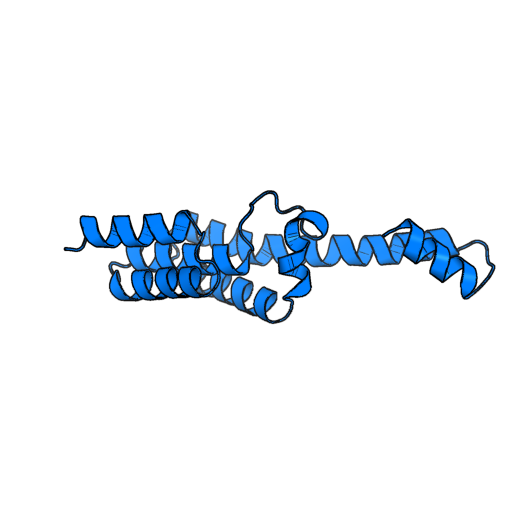HE A C 1
ATOM 961 O O . PHE A 1 116 ? -6.297 -11.155 4.133 1.00 95.56 116 PHE A O 1
ATOM 968 N N . VAL A 1 117 ? -5.853 -9.363 5.396 1.00 94.81 117 VAL A N 1
ATOM 969 C CA . VAL A 1 117 ? -4.398 -9.476 5.207 1.00 94.81 117 VAL A CA 1
ATOM 970 C C . VAL A 1 117 ? -3.860 -10.747 5.854 1.00 94.81 117 VAL A C 1
ATOM 972 O O . VAL A 1 117 ? -3.056 -11.427 5.229 1.00 94.81 117 VAL A O 1
ATOM 975 N N . LEU A 1 118 ? -4.309 -11.112 7.055 1.00 95.06 118 LEU A N 1
ATOM 976 C CA . LEU A 1 118 ? -3.851 -12.334 7.723 1.00 95.06 118 LEU A CA 1
ATOM 977 C C . LEU A 1 118 ? -4.308 -13.622 7.035 1.00 95.06 118 LEU A C 1
ATOM 979 O O . LEU A 1 118 ? -3.563 -14.598 7.060 1.00 95.06 118 LEU A O 1
ATOM 983 N N . ASP A 1 119 ? -5.477 -13.624 6.397 1.00 94.56 119 ASP A N 1
ATOM 984 C CA . ASP A 1 119 ? -5.937 -14.761 5.592 1.00 94.56 119 ASP A CA 1
ATOM 985 C C . ASP A 1 119 ? -5.002 -15.007 4.394 1.00 94.56 119 ASP A C 1
ATOM 987 O O . ASP A 1 119 ? -4.618 -16.135 4.088 1.00 94.56 119 ASP A O 1
ATOM 991 N N . THR A 1 120 ? -4.539 -13.925 3.760 1.00 89.44 120 THR A N 1
ATOM 992 C CA . THR A 1 120 ? -3.632 -14.009 2.604 1.00 89.44 120 THR A CA 1
ATOM 993 C C . THR A 1 120 ? -2.149 -14.120 2.975 1.00 89.44 120 THR A C 1
ATOM 995 O O . THR A 1 120 ? -1.372 -14.729 2.236 1.00 89.44 120 THR A O 1
ATOM 998 N N . ASN A 1 121 ? -1.739 -13.542 4.102 1.00 90.12 121 ASN A N 1
ATOM 999 C CA . ASN A 1 121 ? -0.386 -13.570 4.646 1.00 90.12 121 ASN A CA 1
ATOM 1000 C C . ASN A 1 121 ? -0.430 -13.723 6.181 1.00 90.12 121 ASN A C 1
ATOM 1002 O O . ASN A 1 121 ? -0.312 -12.733 6.915 1.00 90.12 121 ASN A O 1
ATOM 1006 N N . PRO A 1 122 ? -0.492 -14.967 6.694 1.00 92.62 122 PRO A N 1
ATOM 1007 C CA . PRO A 1 122 ? -0.575 -15.229 8.135 1.00 92.62 122 PRO A CA 1
ATOM 1008 C C . PRO A 1 122 ? 0.623 -14.719 8.948 1.00 92.62 122 PRO A C 1
ATOM 1010 O O . PRO A 1 122 ? 0.554 -14.628 10.173 1.00 92.62 122 PRO A O 1
ATOM 1013 N N . LYS A 1 123 ? 1.744 -14.402 8.286 1.00 91.75 123 LYS A N 1
ATOM 1014 C CA . LYS A 1 123 ? 2.982 -13.924 8.917 1.00 91.75 123 LYS A CA 1
ATOM 1015 C C . LYS A 1 123 ? 3.101 -12.396 8.926 1.00 91.75 123 LYS A C 1
ATOM 1017 O O . LYS A 1 123 ? 4.137 -11.883 9.353 1.00 91.75 123 LYS A O 1
ATOM 1022 N N . SER A 1 124 ? 2.079 -11.667 8.469 1.00 92.06 124 SER A N 1
ATOM 1023 C CA . SER A 1 124 ? 2.087 -10.203 8.453 1.00 92.06 124 SER A CA 1
ATOM 1024 C C . SER A 1 124 ? 2.147 -9.633 9.870 1.00 92.06 124 SER A C 1
ATOM 1026 O O . SER A 1 124 ? 1.151 -9.579 10.592 1.00 92.06 124 SER A O 1
ATOM 1028 N N . LYS A 1 125 ? 3.336 -9.178 10.281 1.00 92.06 125 LYS A N 1
ATOM 1029 C CA . LYS A 1 125 ? 3.540 -8.557 11.600 1.00 92.06 125 LYS A CA 1
ATOM 1030 C C . LYS A 1 125 ? 2.689 -7.300 11.773 1.00 92.06 125 LYS A C 1
ATOM 1032 O O . LYS A 1 125 ? 2.170 -7.064 12.856 1.00 92.06 125 LYS A O 1
ATOM 1037 N N . ILE A 1 126 ? 2.523 -6.512 10.709 1.00 92.94 126 ILE A N 1
ATOM 1038 C CA . ILE A 1 126 ? 1.748 -5.268 10.763 1.00 92.94 126 ILE A CA 1
ATOM 1039 C C . ILE A 1 126 ? 0.264 -5.572 10.990 1.00 92.94 126 ILE A C 1
ATOM 1041 O O . ILE A 1 126 ? -0.353 -4.926 11.829 1.00 92.94 126 ILE A O 1
ATOM 1045 N N . ALA A 1 127 ? -0.297 -6.577 10.310 1.00 94.50 127 ALA A N 1
ATOM 1046 C CA . ALA A 1 127 ? -1.696 -6.956 10.499 1.00 94.50 127 ALA A CA 1
ATOM 1047 C C . ALA A 1 127 ? -1.970 -7.498 11.914 1.00 94.50 127 ALA A C 1
ATOM 1049 O O . ALA A 1 127 ? -2.961 -7.113 12.538 1.00 94.50 127 ALA A O 1
ATOM 1050 N N . HIS A 1 128 ? -1.068 -8.336 12.446 1.00 95.56 128 HIS A N 1
ATOM 1051 C CA . HIS A 1 128 ? -1.142 -8.812 13.836 1.00 95.56 128 HIS A CA 1
ATOM 1052 C C . HIS A 1 128 ? -1.108 -7.652 14.832 1.00 95.56 128 HIS A C 1
ATOM 1054 O O . HIS A 1 128 ? -1.979 -7.564 15.697 1.00 95.56 128 HIS A O 1
ATOM 1060 N N . ASN A 1 129 ? -0.156 -6.730 14.669 1.00 95.00 129 ASN A N 1
ATOM 1061 C CA . ASN A 1 129 ? -0.042 -5.549 15.524 1.00 95.00 129 ASN A CA 1
ATOM 1062 C C . ASN A 1 129 ? -1.282 -4.651 15.419 1.00 95.00 129 ASN A C 1
ATOM 1064 O O . ASN A 1 129 ? -1.756 -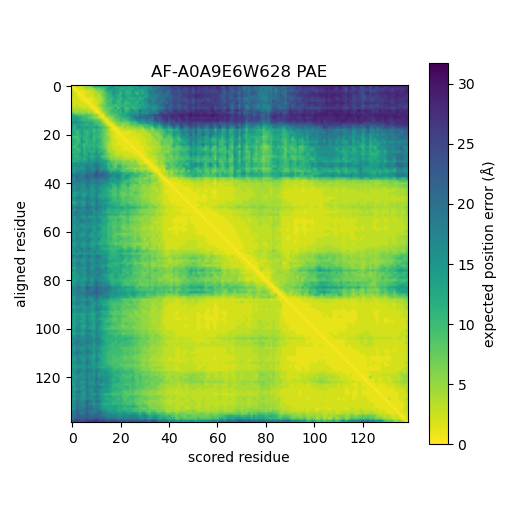4.154 16.433 1.00 95.00 129 ASN A O 1
ATOM 1068 N N . GLY A 1 130 ? -1.841 -4.483 14.217 1.00 93.81 130 GLY A N 1
ATOM 1069 C CA . GLY A 1 130 ? -3.066 -3.714 14.003 1.00 93.81 130 GLY A CA 1
ATOM 1070 C C . GLY A 1 130 ? -4.266 -4.306 14.743 1.00 93.81 130 GLY A C 1
ATOM 1071 O O . GLY A 1 130 ? -4.996 -3.578 15.405 1.00 93.81 130 GLY A O 1
ATOM 1072 N N . ILE A 1 131 ? -4.454 -5.629 14.702 1.00 95.38 131 ILE A N 1
ATOM 1073 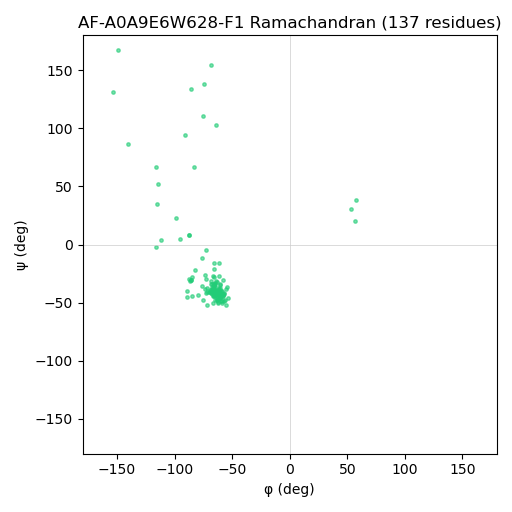C CA . ILE A 1 131 ? -5.532 -6.298 15.453 1.00 95.38 131 ILE A CA 1
ATOM 1074 C C . ILE A 1 131 ? -5.316 -6.204 16.967 1.00 95.38 131 ILE A C 1
ATOM 1076 O O . ILE A 1 131 ? -6.291 -6.046 17.702 1.00 95.38 131 ILE A O 1
ATOM 1080 N N . ALA A 1 132 ? -4.071 -6.329 17.436 1.00 95.06 132 ALA A N 1
ATOM 1081 C CA . ALA A 1 132 ? -3.746 -6.171 18.852 1.00 95.06 132 ALA A CA 1
ATOM 1082 C C . ALA A 1 132 ? -4.074 -4.751 19.334 1.00 95.06 132 ALA A C 1
ATOM 1084 O O . ALA A 1 132 ? -4.828 -4.601 20.290 1.00 95.06 132 ALA A O 1
ATOM 1085 N N . PHE A 1 133 ? -3.625 -3.733 18.595 1.00 94.25 133 PHE A N 1
ATOM 1086 C CA . PHE A 1 133 ? -3.921 -2.328 18.875 1.00 94.25 133 PHE A CA 1
ATOM 1087 C C . PHE A 1 133 ? -5.430 -2.055 18.941 1.00 94.25 133 PHE A C 1
ATOM 1089 O O . PHE A 1 133 ? -5.914 -1.482 19.911 1.00 94.25 133 PHE A O 1
ATOM 1096 N N . ILE A 1 134 ? -6.197 -2.535 17.954 1.00 94.81 134 ILE A N 1
ATOM 1097 C CA . ILE A 1 134 ? -7.658 -2.355 17.925 1.00 94.81 134 ILE A CA 1
ATOM 1098 C C . ILE A 1 134 ? -8.325 -2.951 19.167 1.00 94.81 134 ILE A C 1
ATOM 1100 O O . ILE A 1 134 ? -9.263 -2.377 19.710 1.00 94.81 134 ILE A O 1
ATOM 1104 N N . ARG A 1 135 ? -7.850 -4.116 19.614 1.00 92.44 135 ARG A N 1
ATOM 1105 C CA . ARG A 1 135 ? -8.405 -4.817 20.775 1.00 92.44 135 ARG A CA 1
ATOM 1106 C C . ARG A 1 135 ? -8.143 -4.083 22.089 1.00 92.44 135 ARG A C 1
ATOM 1108 O O . ARG A 1 135 ? -8.952 -4.210 23.002 1.00 92.44 135 ARG A O 1
ATOM 1115 N N . GLU A 1 136 ? -7.003 -3.414 22.204 1.00 91.75 136 GLU A N 1
ATOM 1116 C CA . GLU A 1 136 ? -6.608 -2.694 23.417 1.00 91.75 136 GLU A CA 1
ATOM 1117 C C . GLU A 1 136 ? -7.301 -1.332 23.513 1.00 91.75 136 GLU A C 1
ATOM 1119 O O . GLU A 1 136 ? -7.820 -0.999 24.575 1.00 91.75 136 GLU A O 1
ATOM 1124 N N . GLU A 1 137 ? -7.367 -0.590 22.406 1.00 88.75 137 GLU A N 1
ATOM 1125 C CA . GLU A 1 137 ? -7.835 0.803 22.386 1.00 88.75 137 GLU A CA 1
ATOM 1126 C C . GLU A 1 137 ? -9.368 0.942 22.267 1.00 88.75 137 GLU A C 1
ATOM 1128 O O . GLU A 1 137 ? -9.942 1.895 22.784 1.00 88.75 137 GLU A O 1
ATOM 1133 N N . PHE A 1 138 ? -10.055 -0.002 21.608 1.00 84.00 138 PHE A N 1
ATOM 1134 C CA . PHE A 1 138 ? -11.491 0.105 21.278 1.00 84.00 138 PHE A CA 1
ATOM 1135 C C . PHE A 1 138 ? -12.362 -0.944 21.992 1.00 84.00 138 PHE A C 1
ATOM 1137 O O . PHE A 1 138 ? -13.310 -1.471 21.405 1.00 84.00 138 PHE A O 1
ATOM 1144 N N . ARG A 1 139 ? -12.007 -1.297 23.232 1.00 62.84 139 ARG A N 1
ATOM 1145 C CA . ARG A 1 139 ? -12.702 -2.316 24.033 1.00 62.84 139 ARG A CA 1
ATOM 1146 C C . ARG A 1 139 ? -13.950 -1.798 24.743 1.00 62.84 139 ARG A C 1
ATOM 1148 O O . ARG A 1 139 ? -13.927 -0.642 25.213 1.00 62.84 139 ARG A O 1
#

Solvent-accessible surface area (backbone atoms only — not comparable to full-atom values): 7370 Å² total; per-residue (Å²): 108,71,67,56,49,34,52,53,37,49,74,75,51,89,60,97,54,36,62,58,52,33,48,50,53,50,46,51,64,41,49,54,52,55,59,51,50,54,52,34,46,49,48,14,53,49,27,48,75,67,66,37,49,71,63,14,42,53,26,22,48,54,38,27,55,52,33,67,75,35,49,67,57,38,75,40,17,54,78,54,60,65,42,86,59,94,64,42,62,41,56,52,26,42,50,51,40,17,52,45,28,46,77,67,75,33,56,68,64,16,43,53,39,27,49,55,43,34,75,77,37,77,79,43,63,66,35,53,52,51,47,52,50,48,58,69,76,71,109

Foldseek 3Di:
DLVVQLVVLCVVDPDDCSNVVSVVVVCCQQVVCQVPQCVLQVQLVVCVVVVVLVSSLVSLVVNLVVCVVVVVCQVCCCPRVVDPDPDGSNLVSLQSNLVSCVVVVNLVSSLVSLVVSCVVPVPPPSSVVSNVVSVVPVD

Nearest PDB structures (foldseek):
  2xev-assembly1_A  TM=5.634E-01  e=1.697E-02  Xanthomonas campestris
  4btb-assembly1_A  TM=7.394E-01  e=8.665E-02  Homo sapiens
  6vfj-assembly1_B  TM=6.030E-01  e=4.129E-02  synthetic construct
  2yq8-assembly1_A  TM=5.546E-01  e=4.129E-02  Homo sapiens
  9gaw-assembly1_K  TM=3.491E-01  e=2.445E-01  Homo sapiens